Protein AF-A0A0Q8XI33-F1 (afdb_monomer_lite)

Secondary structure (DSSP, 8-state):
---HHHHHHHHHHHHHHHHHHHHHHHHHHHHHHHHHHH-HHHHHHHHHHHHHHHHHHHHHSSSSPPPHHHHHHHHHHHHHHS-HHHHHHHHHTS--

Foldseek 3Di:
DDDPVRVVVVVVVVVVVVVVVLVVVLVVQVVVLVVCVVPVVVLVVVLVVVLVVVVVCQVPPPVDGDDPVRVVVVLVSVCVSHDVVSNVSSVVPDDD

Radius of gyration: 16.91 Å; chains: 1; bounding box: 40×30×48 Å

pLDDT: mean 71.97, std 9.5, range [50.22, 92.0]

Sequence (96 aa):
MLTLAQTVEKLAETLMKTYVEIEALRTVVIGLSTVLHDTPELQAAFVDSMSGAIEGNLVHGLGSPMTEDMLKIRDQWLSKLMADPIWQKIQANKPA

Structure (mmCIF, N/CA/C/O backbone):
data_AF-A0A0Q8XI33-F1
#
_entry.id   AF-A0A0Q8XI33-F1
#
loop_
_atom_site.group_PDB
_atom_site.id
_atom_site.type_symbol
_atom_site.label_atom_id
_atom_site.label_alt_id
_atom_site.label_comp_id
_atom_site.label_asym_id
_atom_site.label_entity_id
_atom_site.label_seq_id
_atom_site.pdbx_PDB_ins_code
_atom_site.Cartn_x
_atom_site.Cartn_y
_atom_site.Cartn_z
_atom_site.occupancy
_atom_site.B_iso_or_equiv
_atom_site.auth_seq_id
_atom_site.auth_comp_id
_atom_site.auth_asym_id
_atom_site.auth_atom_id
_atom_site.pdbx_PDB_model_num
ATOM 1 N N . MET A 1 1 ? -25.680 10.607 21.862 1.00 64.06 1 MET A N 1
ATOM 2 C CA . MET A 1 1 ? -24.289 10.244 22.209 1.00 64.06 1 MET A CA 1
ATOM 3 C C . MET A 1 1 ? -24.167 8.738 22.129 1.00 64.06 1 MET A C 1
ATOM 5 O O . MET A 1 1 ? -25.070 8.064 22.608 1.00 64.06 1 MET A O 1
ATOM 9 N N . LEU A 1 2 ? -23.118 8.228 21.485 1.00 73.62 2 LEU A N 1
ATOM 10 C CA . LEU A 1 2 ? -22.803 6.799 21.512 1.00 73.62 2 LEU A CA 1
ATOM 11 C C . LEU A 1 2 ? -22.193 6.458 22.871 1.00 73.62 2 LEU A C 1
ATOM 13 O O . LEU A 1 2 ? -21.486 7.280 23.454 1.00 73.62 2 LEU A O 1
ATOM 17 N N . THR A 1 3 ? -22.449 5.255 23.372 1.00 92.00 3 THR A N 1
ATOM 18 C CA . THR A 1 3 ? -21.688 4.738 24.511 1.00 92.00 3 THR A CA 1
ATOM 19 C C . THR A 1 3 ? -20.242 4.464 24.089 1.00 92.00 3 THR A C 1
ATOM 21 O O . THR A 1 3 ? -19.929 4.362 22.897 1.00 92.00 3 THR A O 1
ATOM 24 N N . LEU A 1 4 ? -19.341 4.316 25.064 1.00 88.50 4 LEU A N 1
ATOM 25 C CA . LEU A 1 4 ? -17.961 3.912 24.786 1.00 88.50 4 LEU A CA 1
ATOM 26 C C . LEU A 1 4 ? -17.920 2.591 24.000 1.00 88.50 4 LEU A C 1
ATOM 28 O O . LEU A 1 4 ? -17.214 2.499 23.003 1.00 88.50 4 LEU A O 1
ATOM 32 N N . ALA A 1 5 ? -18.750 1.616 24.385 1.00 89.06 5 ALA A N 1
ATOM 33 C CA . ALA A 1 5 ? -18.866 0.336 23.687 1.00 89.06 5 ALA A CA 1
ATOM 34 C C . ALA A 1 5 ? -19.304 0.509 22.221 1.00 89.06 5 ALA A C 1
ATOM 36 O O . ALA A 1 5 ? -18.649 -0.010 21.324 1.00 89.06 5 ALA A O 1
ATOM 37 N N . GLN A 1 6 ? -20.336 1.321 21.964 1.00 89.44 6 GLN A N 1
ATOM 38 C CA . GLN A 1 6 ? -20.813 1.604 20.603 1.00 89.44 6 GLN A CA 1
ATOM 39 C C . GLN A 1 6 ? -19.790 2.379 19.760 1.00 89.44 6 GLN A C 1
ATOM 41 O O . GLN A 1 6 ? -19.765 2.264 18.536 1.00 89.44 6 GLN A O 1
ATOM 46 N N . THR A 1 7 ? -18.953 3.197 20.399 1.00 90.81 7 THR A N 1
ATOM 47 C CA . THR A 1 7 ? -17.871 3.923 19.722 1.00 90.81 7 THR A CA 1
ATOM 48 C C . THR A 1 7 ? -16.746 2.972 19.321 1.00 90.81 7 THR A C 1
ATOM 50 O O . THR A 1 7 ? -16.275 3.033 18.188 1.00 90.81 7 THR A O 1
ATOM 53 N N . VAL A 1 8 ? -16.354 2.061 20.217 1.00 91.44 8 VAL A N 1
ATOM 54 C CA . VAL A 1 8 ? -15.338 1.031 19.941 1.00 91.44 8 VAL A CA 1
ATOM 55 C C . VAL A 1 8 ? -15.805 0.085 18.836 1.00 91.44 8 VAL A C 1
ATOM 57 O O . VAL A 1 8 ? -15.035 -0.211 17.928 1.00 91.44 8 VAL A O 1
ATOM 60 N N . GLU A 1 9 ? -17.069 -0.335 18.863 1.00 90.44 9 GLU A N 1
ATOM 61 C CA . GLU A 1 9 ? -17.651 -1.210 17.840 1.00 90.44 9 GLU A CA 1
ATOM 62 C C . GLU A 1 9 ? -17.633 -0.555 16.451 1.00 90.44 9 GLU A C 1
ATOM 64 O O . GLU A 1 9 ? -17.112 -1.129 15.497 1.00 90.44 9 GLU A O 1
ATOM 69 N N . LYS A 1 10 ? -18.081 0.702 16.344 1.00 86.25 10 LYS A N 1
ATOM 70 C CA . LYS A 1 10 ? -18.022 1.451 15.077 1.00 86.25 10 LYS A CA 1
ATOM 71 C C . LYS A 1 10 ? -16.597 1.693 14.588 1.00 86.25 10 LYS A C 1
ATOM 73 O O . LYS A 1 10 ? -16.360 1.702 13.378 1.00 86.25 10 LYS A O 1
ATOM 78 N N . LEU A 1 11 ? -15.650 1.900 15.503 1.00 87.44 11 LEU A N 1
ATOM 79 C CA . LEU A 1 11 ? -14.241 2.032 15.145 1.00 87.44 11 LEU A CA 1
ATOM 80 C C . LEU A 1 11 ? -13.703 0.715 14.578 1.00 87.44 11 LEU A C 1
ATOM 82 O O . LEU A 1 11 ? -13.054 0.732 13.536 1.00 87.44 11 LEU A O 1
ATOM 86 N N . ALA A 1 12 ? -14.020 -0.417 15.210 1.00 86.06 12 ALA A N 1
ATOM 87 C CA . ALA A 1 12 ? -13.629 -1.738 14.729 1.00 86.06 12 ALA A CA 1
ATOM 88 C C . ALA A 1 12 ? -14.226 -2.043 13.344 1.00 86.06 12 ALA A C 1
ATOM 90 O O . ALA A 1 12 ? -13.506 -2.492 12.454 1.00 86.06 12 ALA A O 1
ATOM 91 N N . GLU A 1 13 ? -15.506 -1.730 13.122 1.00 87.88 13 GLU A N 1
ATOM 92 C CA . GLU A 1 13 ? -16.136 -1.864 11.802 1.00 87.88 13 GLU A CA 1
ATOM 93 C C . GLU A 1 13 ? -15.461 -0.991 10.742 1.00 87.88 13 GLU A C 1
ATOM 95 O O . GLU A 1 13 ? -15.237 -1.439 9.617 1.00 87.88 13 GLU A O 1
ATOM 100 N N . THR A 1 14 ? -15.135 0.256 11.089 1.00 83.25 14 THR A N 1
ATOM 101 C CA . THR A 1 14 ? -14.459 1.184 10.173 1.00 83.25 14 THR A CA 1
ATOM 102 C C . THR A 1 14 ? -13.072 0.661 9.817 1.00 83.25 14 THR A C 1
ATOM 104 O O . THR A 1 14 ? -12.731 0.602 8.640 1.00 83.25 14 THR A O 1
ATOM 107 N N . LEU A 1 15 ? -12.309 0.192 10.809 1.00 82.00 15 LEU A N 1
ATOM 108 C CA . LEU A 1 15 ? -10.996 -0.411 10.593 1.00 82.00 15 LEU A CA 1
ATOM 109 C C . LEU A 1 15 ? -11.075 -1.644 9.689 1.00 82.00 15 LEU A C 1
ATOM 111 O O . LEU A 1 15 ? -10.260 -1.772 8.778 1.00 82.00 15 LEU A O 1
ATOM 115 N N . MET A 1 16 ? -12.064 -2.519 9.888 1.00 80.88 16 MET A N 1
ATOM 116 C CA . MET A 1 16 ? -12.242 -3.693 9.027 1.00 80.88 16 MET A CA 1
ATOM 117 C C . MET A 1 16 ? -12.630 -3.319 7.597 1.00 80.88 16 MET A C 1
ATOM 119 O O . MET A 1 16 ? -12.121 -3.929 6.659 1.00 80.88 16 MET A O 1
ATOM 123 N N . LYS A 1 17 ? -13.485 -2.308 7.401 1.00 76.81 17 LYS A N 1
ATOM 124 C CA . LYS A 1 17 ? -13.829 -1.812 6.058 1.00 76.81 17 LYS A CA 1
ATOM 125 C C . LYS A 1 17 ? -12.603 -1.255 5.344 1.00 76.81 17 LYS A C 1
ATOM 127 O O . LYS A 1 17 ? -12.301 -1.693 4.238 1.00 76.81 17 LYS A O 1
ATOM 132 N N . THR A 1 18 ? -11.854 -0.380 6.011 1.00 76.94 18 THR A N 1
ATOM 133 C CA . THR A 1 18 ? -10.612 0.179 5.467 1.00 76.94 18 THR A CA 1
ATOM 134 C C . THR A 1 18 ? -9.589 -0.916 5.170 1.00 76.94 18 THR A C 1
ATOM 136 O O . THR A 1 18 ? -8.926 -0.871 4.139 1.00 76.94 18 THR A O 1
ATOM 139 N N . TYR A 1 19 ? -9.481 -1.938 6.023 1.00 76.12 19 TYR A N 1
ATOM 140 C CA . TYR A 1 19 ? -8.613 -3.086 5.768 1.00 76.12 19 TYR A CA 1
ATOM 141 C C . TYR A 1 19 ? -8.996 -3.824 4.476 1.00 76.12 19 TYR A C 1
ATOM 143 O O . TYR A 1 19 ? -8.134 -4.072 3.635 1.00 76.12 19 TYR A O 1
ATOM 151 N N . VAL A 1 20 ? -10.285 -4.118 4.275 1.00 68.25 20 VAL A N 1
ATOM 152 C CA . VAL A 1 20 ? -10.776 -4.782 3.054 1.00 68.25 20 VAL A CA 1
ATOM 153 C C . VAL A 1 20 ? -10.528 -3.925 1.807 1.00 68.25 20 VAL A C 1
ATOM 155 O O . VAL A 1 20 ? -10.109 -4.454 0.778 1.00 68.25 20 VAL A O 1
ATOM 158 N N . GLU A 1 21 ? -10.733 -2.609 1.888 1.00 73.00 21 GLU A N 1
ATOM 159 C CA . GLU A 1 21 ? -10.443 -1.674 0.790 1.00 73.00 21 GLU A CA 1
ATOM 160 C C . GLU A 1 21 ? -8.947 -1.658 0.432 1.00 73.00 21 GLU A C 1
ATOM 162 O O . GLU A 1 21 ? -8.588 -1.696 -0.747 1.00 73.00 21 GLU A O 1
ATOM 167 N N . ILE A 1 22 ? -8.066 -1.673 1.438 1.00 77.75 22 ILE A N 1
ATOM 168 C CA . ILE A 1 22 ? -6.611 -1.744 1.239 1.00 77.75 22 ILE A CA 1
ATOM 169 C C . ILE A 1 22 ? -6.202 -3.076 0.596 1.00 77.75 22 ILE A C 1
ATOM 171 O O . ILE A 1 22 ? -5.387 -3.076 -0.326 1.00 77.75 22 ILE A O 1
ATOM 175 N N . GLU A 1 23 ? -6.762 -4.209 1.025 1.00 71.75 23 GLU A N 1
ATOM 176 C CA . GLU A 1 23 ? -6.465 -5.518 0.418 1.00 71.75 23 GLU A CA 1
ATOM 177 C C . GLU A 1 23 ? -6.968 -5.615 -1.033 1.00 71.75 23 GLU A C 1
ATOM 179 O O . GLU A 1 23 ? -6.297 -6.191 -1.898 1.00 71.75 23 GLU A O 1
ATOM 184 N N . ALA A 1 24 ? -8.110 -4.999 -1.348 1.00 66.31 24 ALA A N 1
ATOM 185 C CA . ALA A 1 24 ? -8.586 -4.893 -2.725 1.00 66.31 24 ALA A CA 1
ATOM 186 C C . ALA A 1 24 ? -7.614 -4.069 -3.589 1.00 66.31 24 ALA A C 1
ATOM 188 O O . ALA A 1 24 ? -7.215 -4.516 -4.667 1.00 66.31 24 ALA A O 1
ATOM 189 N N . LEU A 1 25 ? -7.163 -2.910 -3.093 1.00 76.88 25 LEU A N 1
ATOM 190 C CA . LEU A 1 25 ? -6.148 -2.091 -3.768 1.00 76.88 25 LEU A CA 1
ATOM 191 C C . LEU A 1 25 ? -4.841 -2.862 -3.969 1.00 76.88 25 LEU A C 1
ATOM 193 O O . LEU A 1 25 ? -4.270 -2.832 -5.058 1.00 76.88 25 LEU A O 1
ATOM 197 N N . ARG A 1 26 ? -4.394 -3.606 -2.954 1.00 72.94 26 ARG A N 1
ATOM 198 C CA . ARG A 1 26 ? -3.211 -4.467 -3.040 1.00 72.94 26 ARG A CA 1
ATOM 199 C C . ARG A 1 26 ? -3.336 -5.490 -4.163 1.00 72.94 26 ARG A C 1
ATOM 201 O O . ARG A 1 26 ? -2.408 -5.654 -4.950 1.00 72.94 26 ARG A O 1
ATOM 208 N N . THR A 1 27 ? -4.485 -6.154 -4.253 1.00 69.62 27 THR A N 1
ATOM 209 C CA . THR A 1 27 ? -4.761 -7.162 -5.286 1.00 69.62 27 THR A CA 1
ATOM 210 C C . THR A 1 27 ? -4.667 -6.556 -6.686 1.00 69.62 27 THR A C 1
ATOM 212 O O . THR A 1 27 ? -4.047 -7.142 -7.574 1.00 69.62 27 THR A O 1
ATOM 215 N N . VAL A 1 28 ? -5.212 -5.349 -6.871 1.00 72.00 28 VAL A N 1
ATOM 216 C CA . VAL A 1 28 ? -5.115 -4.603 -8.134 1.00 72.00 28 VAL A CA 1
ATOM 217 C C . VAL A 1 28 ? -3.665 -4.239 -8.455 1.00 72.00 28 VAL A C 1
ATOM 219 O O . VAL A 1 28 ? -3.224 -4.466 -9.578 1.00 72.00 28 VAL A O 1
ATOM 222 N N . VAL A 1 29 ? -2.900 -3.726 -7.485 1.00 75.56 29 VAL A N 1
ATOM 223 C CA . VAL A 1 29 ? -1.484 -3.360 -7.681 1.00 75.56 29 VAL A CA 1
ATOM 224 C C . VAL A 1 29 ? -0.639 -4.574 -8.062 1.00 75.56 29 VAL A C 1
ATOM 226 O O . VAL A 1 29 ? 0.178 -4.480 -8.976 1.00 75.56 29 VAL A O 1
ATOM 229 N N . ILE A 1 30 ? -0.854 -5.722 -7.415 1.00 70.06 30 ILE A N 1
ATOM 230 C CA . ILE A 1 30 ? -0.163 -6.972 -7.758 1.00 70.06 30 ILE A CA 1
ATOM 231 C C . ILE A 1 30 ? -0.533 -7.408 -9.178 1.00 70.06 30 ILE A C 1
ATOM 233 O O . ILE A 1 30 ? 0.362 -7.676 -9.974 1.00 70.06 30 ILE A O 1
ATOM 237 N N . GLY A 1 31 ? -1.825 -7.417 -9.525 1.00 70.56 31 GLY A N 1
ATOM 238 C CA . GLY A 1 31 ? -2.282 -7.778 -10.870 1.00 70.56 31 GLY A CA 1
ATOM 239 C C . GLY A 1 31 ? -1.694 -6.873 -11.957 1.00 70.56 31 GLY A C 1
ATOM 240 O O . GLY A 1 31 ? -1.191 -7.366 -12.965 1.00 70.56 31 GLY A O 1
ATOM 241 N N . LEU A 1 32 ? -1.676 -5.557 -11.722 1.00 74.31 32 LEU A N 1
ATOM 242 C CA . LEU A 1 32 ? -1.018 -4.591 -12.602 1.00 74.31 32 LEU A CA 1
ATOM 243 C C . LEU A 1 32 ? 0.483 -4.872 -12.703 1.00 74.31 32 LEU A C 1
ATOM 245 O O . LEU A 1 32 ? 1.013 -4.928 -13.805 1.00 74.31 32 LEU A O 1
ATOM 249 N N . SER A 1 33 ? 1.167 -5.114 -11.582 1.00 71.44 33 SER A N 1
ATOM 250 C CA . SER A 1 33 ? 2.592 -5.459 -11.576 1.00 71.44 33 SER A CA 1
ATOM 251 C C . SER A 1 33 ? 2.890 -6.712 -12.400 1.00 71.44 33 SER A C 1
ATOM 253 O O . SER A 1 33 ? 3.906 -6.742 -13.090 1.00 71.44 33 SER A O 1
ATOM 255 N N . THR A 1 34 ? 2.036 -7.736 -12.339 1.00 70.81 34 THR A N 1
ATOM 256 C CA . THR A 1 34 ? 2.183 -8.960 -13.139 1.00 70.81 34 THR A CA 1
ATOM 257 C C . THR A 1 34 ? 2.018 -8.667 -14.628 1.00 70.81 34 THR A C 1
ATOM 259 O O . THR A 1 34 ? 2.889 -9.021 -15.411 1.00 70.81 34 THR A O 1
ATOM 262 N N . VAL A 1 35 ? 0.964 -7.950 -15.025 1.00 71.00 35 VAL A N 1
ATOM 263 C CA . VAL A 1 35 ? 0.718 -7.610 -16.441 1.00 71.00 35 VAL A CA 1
ATOM 264 C C . VAL A 1 35 ? 1.824 -6.712 -17.013 1.00 71.00 35 VAL A C 1
ATOM 266 O O . VAL A 1 35 ? 2.260 -6.891 -18.149 1.00 71.00 35 VAL A O 1
ATOM 269 N N . LEU A 1 36 ? 2.308 -5.754 -16.220 1.00 74.50 36 LEU A N 1
ATOM 270 C CA . LEU A 1 36 ? 3.375 -4.835 -16.620 1.00 74.50 36 LEU A CA 1
ATOM 271 C C . LEU A 1 36 ? 4.749 -5.509 -16.679 1.00 74.50 36 LEU A C 1
ATOM 273 O O . LEU A 1 36 ? 5.622 -5.021 -17.393 1.00 74.50 36 LEU A O 1
ATOM 277 N N . HIS A 1 37 ? 4.961 -6.612 -15.9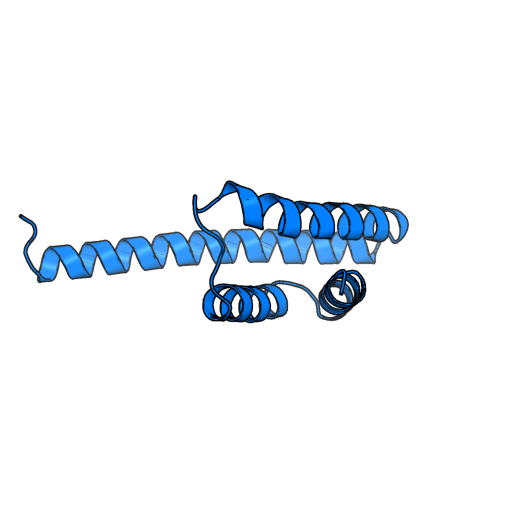53 1.00 69.75 37 HIS A N 1
ATOM 278 C CA . HIS A 1 37 ? 6.180 -7.414 -16.083 1.00 69.75 37 HIS A CA 1
ATOM 279 C C . HIS A 1 37 ? 6.307 -8.002 -17.493 1.00 69.75 37 HIS A C 1
ATOM 281 O O . HIS A 1 37 ? 7.386 -7.960 -18.081 1.00 69.75 37 HIS A O 1
ATOM 287 N N . ASP A 1 38 ? 5.188 -8.459 -18.052 1.00 74.75 38 ASP A N 1
ATOM 288 C CA . ASP A 1 38 ? 5.146 -9.091 -19.370 1.00 74.75 38 ASP A CA 1
ATOM 289 C C . ASP A 1 38 ? 5.129 -8.068 -20.522 1.00 74.75 38 ASP A C 1
ATOM 291 O O . ASP A 1 38 ? 5.332 -8.436 -21.678 1.00 74.75 38 ASP A O 1
ATOM 295 N N . THR A 1 39 ? 4.915 -6.775 -20.228 1.00 78.81 39 THR A N 1
ATOM 296 C CA . THR A 1 39 ? 4.850 -5.696 -21.233 1.00 78.81 39 THR A CA 1
ATOM 297 C C . THR A 1 39 ? 5.707 -4.478 -20.836 1.00 78.81 39 THR A C 1
ATOM 299 O O . THR A 1 39 ? 5.189 -3.505 -20.278 1.00 78.81 39 THR A O 1
ATOM 302 N N . PRO A 1 40 ? 7.019 -4.475 -21.157 1.00 71.94 40 PRO A N 1
ATOM 303 C CA . PRO A 1 40 ? 7.964 -3.434 -20.729 1.00 71.94 40 PRO A CA 1
ATOM 304 C C . PRO A 1 40 ? 7.596 -2.002 -21.151 1.00 71.94 40 PRO A C 1
ATOM 306 O O . PRO A 1 40 ? 7.861 -1.051 -20.417 1.00 71.94 40 PRO A O 1
ATOM 309 N N . GLU A 1 41 ? 6.962 -1.837 -22.313 1.00 75.06 41 GLU A N 1
ATOM 310 C CA . GLU A 1 41 ? 6.547 -0.531 -22.848 1.00 75.06 41 GLU A CA 1
ATOM 311 C C . GLU A 1 41 ? 5.460 0.127 -21.982 1.00 75.06 41 GLU A C 1
ATOM 313 O O . GLU A 1 41 ? 5.510 1.328 -21.712 1.00 75.06 41 GLU A O 1
ATOM 318 N N . LEU A 1 42 ? 4.515 -0.671 -21.472 1.00 74.25 42 LEU A N 1
ATOM 319 C CA . LEU A 1 42 ? 3.479 -0.197 -20.553 1.00 74.25 42 LEU A CA 1
ATOM 320 C C . LEU A 1 42 ? 4.046 0.078 -19.158 1.00 74.25 42 LEU A C 1
ATOM 322 O O . LEU A 1 42 ? 3.545 0.954 -18.454 1.00 74.25 42 LEU A O 1
ATOM 326 N N . GLN A 1 43 ? 5.108 -0.632 -18.762 1.00 74.25 43 GLN A N 1
ATOM 327 C CA . GLN A 1 43 ? 5.747 -0.446 -17.461 1.00 74.25 43 GLN A CA 1
ATOM 328 C C . GLN A 1 43 ? 6.300 0.975 -17.292 1.00 74.25 43 GLN A C 1
ATOM 330 O O . GLN A 1 43 ? 6.110 1.570 -16.233 1.00 74.25 43 GLN A O 1
ATOM 335 N N . ALA A 1 44 ? 6.959 1.529 -18.315 1.00 71.94 44 ALA A N 1
ATOM 336 C CA . ALA A 1 44 ? 7.528 2.877 -18.253 1.00 71.94 44 ALA A CA 1
ATOM 337 C C . ALA A 1 44 ? 6.437 3.955 -18.112 1.00 71.94 44 ALA A C 1
ATOM 339 O O . ALA A 1 44 ? 6.471 4.745 -17.172 1.00 71.94 44 ALA A O 1
ATOM 340 N N . ALA A 1 45 ? 5.414 3.917 -18.975 1.00 74.38 45 ALA A N 1
ATOM 341 C CA . ALA A 1 45 ? 4.295 4.862 -18.925 1.00 74.38 45 ALA A CA 1
ATOM 342 C C . ALA A 1 45 ? 3.517 4.787 -17.598 1.00 74.38 45 ALA A C 1
ATOM 344 O O . ALA A 1 45 ? 3.078 5.807 -17.061 1.00 74.38 45 ALA A O 1
ATOM 345 N N . PHE A 1 46 ? 3.367 3.582 -17.040 1.00 75.25 46 PHE A N 1
ATOM 346 C CA . PHE A 1 46 ? 2.727 3.381 -15.744 1.00 75.25 46 PHE A CA 1
ATOM 347 C C . PHE A 1 46 ? 3.546 3.970 -14.589 1.00 75.25 46 PHE A C 1
ATOM 349 O O . PHE A 1 46 ? 2.980 4.631 -13.719 1.00 75.25 46 PHE A O 1
ATOM 356 N N . VAL A 1 47 ? 4.868 3.765 -14.578 1.00 72.06 47 VAL A N 1
ATOM 357 C CA . VAL A 1 47 ? 5.757 4.333 -13.548 1.00 72.06 47 VAL A CA 1
ATOM 358 C C . VAL A 1 47 ? 5.717 5.862 -13.569 1.00 72.06 47 VAL A C 1
ATOM 360 O O . VAL A 1 47 ? 5.585 6.471 -12.504 1.00 72.06 47 VAL A O 1
ATOM 363 N N . ASP A 1 48 ? 5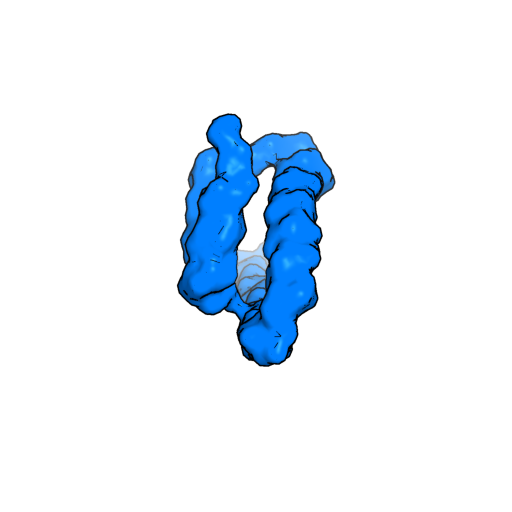.755 6.480 -14.750 1.00 69.69 48 ASP A N 1
ATOM 364 C CA . ASP A 1 48 ? 5.692 7.940 -14.889 1.00 69.69 48 ASP A CA 1
ATOM 365 C C . ASP A 1 48 ? 4.340 8.497 -14.417 1.00 69.69 48 ASP A C 1
ATOM 367 O O . ASP A 1 48 ? 4.291 9.437 -13.619 1.00 69.69 48 ASP A O 1
ATOM 371 N N . SER A 1 49 ? 3.229 7.865 -14.819 1.00 72.62 49 SER A N 1
ATOM 372 C CA . SER A 1 49 ? 1.885 8.261 -14.376 1.00 72.62 49 SER A CA 1
ATOM 373 C C . SER A 1 49 ? 1.693 8.104 -12.864 1.00 72.62 49 SER A C 1
ATOM 375 O O . SER A 1 49 ? 1.043 8.943 -12.239 1.00 72.62 49 SER A O 1
ATOM 377 N N . MET A 1 50 ? 2.224 7.034 -12.266 1.00 70.19 50 MET A N 1
ATOM 378 C CA . MET A 1 50 ? 2.113 6.780 -10.827 1.00 70.19 50 MET A CA 1
ATOM 379 C C . MET A 1 50 ? 2.950 7.761 -10.010 1.00 70.19 50 MET A C 1
ATOM 381 O O . MET A 1 50 ? 2.479 8.241 -8.980 1.00 70.19 50 MET A O 1
ATOM 385 N N . SER A 1 51 ? 4.157 8.086 -10.476 1.00 65.25 51 SER A N 1
ATOM 386 C CA . SER A 1 51 ? 5.029 9.067 -9.819 1.00 65.25 51 SER A CA 1
ATOM 387 C C . SER A 1 51 ? 4.338 10.436 -9.760 1.00 65.25 51 SER A C 1
ATOM 389 O O . SER A 1 51 ? 4.181 10.996 -8.675 1.00 65.25 51 SER A O 1
ATOM 391 N N . GLY A 1 52 ? 3.771 10.895 -10.885 1.00 63.06 52 GLY A N 1
ATOM 392 C CA . GLY A 1 52 ? 3.012 12.150 -10.936 1.00 63.06 52 GLY A CA 1
ATOM 393 C C . GLY A 1 52 ? 1.720 12.143 -10.105 1.00 63.06 52 GLY A C 1
ATOM 394 O O . GLY A 1 52 ? 1.376 13.148 -9.485 1.00 63.06 52 GLY A O 1
ATOM 395 N N . ALA A 1 53 ? 1.000 11.018 -10.033 1.00 66.62 53 ALA A N 1
ATOM 396 C CA . ALA A 1 53 ? -0.228 10.914 -9.236 1.00 66.62 53 ALA A CA 1
ATOM 397 C C . ALA A 1 53 ? 0.034 10.875 -7.718 1.00 66.62 53 ALA A C 1
ATOM 399 O O . ALA A 1 53 ? -0.737 11.454 -6.947 1.00 66.62 53 ALA A O 1
ATOM 400 N N . ILE A 1 54 ? 1.115 10.218 -7.274 1.00 64.31 54 ILE A N 1
ATOM 401 C CA . ILE A 1 54 ? 1.539 10.218 -5.863 1.00 64.31 54 ILE A CA 1
ATOM 402 C C . ILE A 1 54 ? 1.870 11.647 -5.415 1.00 64.31 54 ILE A C 1
ATOM 404 O O . ILE A 1 54 ? 1.499 12.041 -4.309 1.00 64.31 54 ILE A O 1
ATOM 408 N N . GLU A 1 55 ? 2.511 12.432 -6.278 1.00 60.19 55 GLU A N 1
ATOM 409 C CA . GLU A 1 55 ? 2.843 13.837 -6.025 1.00 60.19 55 GLU A CA 1
ATOM 410 C C . GLU A 1 55 ? 1.615 14.758 -6.097 1.00 60.19 55 GLU A C 1
ATOM 412 O O . GLU A 1 55 ? 1.416 15.593 -5.217 1.00 60.19 55 GLU A O 1
ATOM 417 N N . GLY A 1 56 ? 0.733 14.583 -7.085 1.00 57.12 56 GLY A N 1
ATOM 418 C CA . GLY A 1 56 ? -0.478 15.402 -7.228 1.00 57.12 56 GLY A CA 1
ATOM 419 C C . GLY A 1 56 ? -1.471 15.229 -6.072 1.00 57.12 56 GLY A C 1
ATOM 420 O O . GLY A 1 56 ? -2.062 16.200 -5.593 1.00 57.12 56 GLY A O 1
ATOM 421 N N . ASN A 1 57 ? -1.608 14.006 -5.552 1.00 56.44 57 ASN A N 1
ATOM 422 C CA . ASN A 1 57 ? -2.492 13.720 -4.420 1.00 56.44 57 ASN A CA 1
ATOM 423 C C . ASN A 1 57 ? -1.954 14.243 -3.076 1.00 56.44 57 ASN A C 1
ATOM 425 O O . ASN A 1 57 ? -2.737 14.417 -2.139 1.00 56.44 57 ASN A O 1
ATOM 429 N N . LEU A 1 58 ? -0.651 14.547 -2.975 1.00 53.19 58 LEU A N 1
ATOM 430 C CA . LEU A 1 58 ? -0.050 15.147 -1.776 1.00 53.19 58 LEU A CA 1
ATOM 431 C C . LEU A 1 58 ? -0.523 16.581 -1.525 1.00 53.19 58 LEU A C 1
ATOM 433 O O . LEU A 1 58 ? -0.588 17.006 -0.373 1.00 53.19 58 LEU A O 1
ATOM 437 N N . VAL A 1 59 ? -0.867 17.313 -2.584 1.00 51.53 59 VAL A N 1
ATOM 438 C CA . VAL A 1 59 ? -1.225 18.736 -2.499 1.00 51.53 59 VAL A CA 1
ATOM 439 C C . VAL A 1 59 ? -2.735 18.940 -2.316 1.00 51.53 59 VAL A C 1
ATOM 441 O O . VAL A 1 59 ? -3.150 19.924 -1.707 1.00 51.53 59 VAL A O 1
ATOM 444 N N . HIS A 1 60 ? -3.573 18.002 -2.778 1.00 50.22 60 HIS A N 1
ATOM 445 C CA . HIS A 1 60 ? -5.023 18.219 -2.873 1.00 50.22 60 HIS A CA 1
ATOM 446 C C . HIS A 1 60 ? -5.906 17.472 -1.858 1.00 50.22 60 HIS A C 1
ATOM 448 O O . HIS A 1 60 ? -7.062 17.856 -1.693 1.00 50.22 60 HIS A O 1
ATOM 454 N N . GLY A 1 61 ? -5.409 16.449 -1.154 1.00 51.56 61 GLY A N 1
ATOM 455 C CA . GLY A 1 61 ? -6.277 15.561 -0.361 1.00 51.56 61 GLY A CA 1
ATOM 456 C C . GLY A 1 61 ? -6.626 16.012 1.065 1.00 51.56 61 GLY A C 1
ATOM 457 O O . GLY A 1 61 ? -7.686 15.650 1.568 1.00 51.56 61 GLY A O 1
ATOM 458 N N . LEU A 1 62 ? -5.756 16.772 1.742 1.00 51.00 62 LEU A N 1
ATOM 459 C CA . LEU A 1 62 ? -5.857 16.978 3.202 1.00 51.00 62 LEU A CA 1
ATOM 460 C C . LEU A 1 62 ? -6.082 18.429 3.643 1.00 51.00 62 LEU A C 1
ATOM 462 O O . LEU A 1 62 ? -6.229 18.682 4.836 1.00 51.00 62 LEU A O 1
ATOM 466 N N . GLY A 1 63 ? -6.086 19.395 2.717 1.00 51.88 63 GLY A N 1
ATOM 467 C CA . GLY A 1 63 ? -6.180 20.826 3.051 1.00 51.88 63 GLY A CA 1
ATOM 468 C C . GLY A 1 63 ? -5.011 21.361 3.896 1.00 51.88 63 GLY A C 1
ATOM 469 O O . GLY A 1 63 ? -5.017 22.526 4.281 1.00 51.88 63 GLY A O 1
ATOM 470 N N . SER A 1 64 ? -4.014 20.518 4.176 1.00 55.28 64 SER A N 1
ATOM 471 C CA . SER A 1 64 ? -2.795 20.812 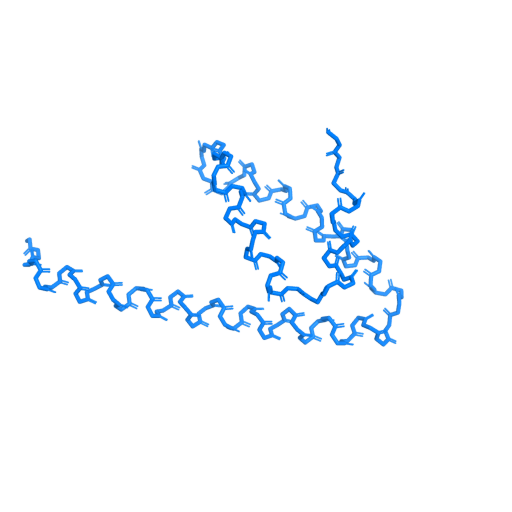4.920 1.00 55.28 64 SER A CA 1
ATOM 472 C C . SER A 1 64 ? -1.686 19.865 4.436 1.00 55.28 64 SER A C 1
ATOM 474 O O . SER A 1 64 ? -2.001 18.730 4.056 1.00 55.28 64 SER A O 1
ATOM 476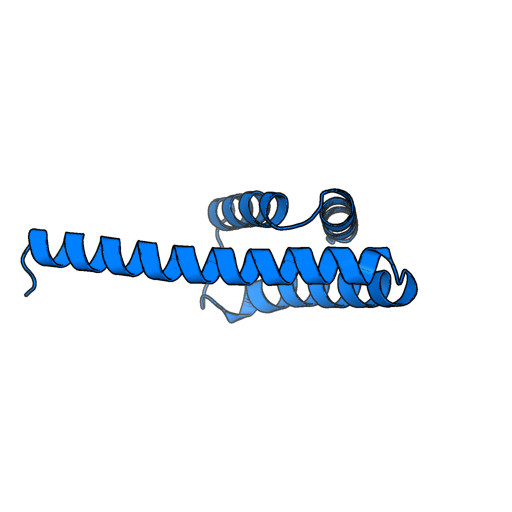 N N . PRO A 1 65 ? -0.408 20.286 4.429 1.00 60.72 65 PRO A N 1
ATOM 477 C CA . PRO A 1 65 ? 0.701 19.412 4.056 1.00 60.72 65 PRO A CA 1
ATOM 478 C C . PRO A 1 65 ? 0.745 18.165 4.950 1.00 60.72 65 PRO A C 1
ATOM 480 O O . PRO A 1 65 ? 0.552 18.261 6.164 1.00 60.72 65 PRO A O 1
ATOM 483 N N . MET A 1 66 ? 1.020 16.993 4.368 1.00 67.75 66 MET A N 1
ATOM 484 C CA . MET A 1 66 ? 1.307 15.789 5.158 1.00 67.75 66 MET A CA 1
ATOM 485 C C . MET A 1 66 ? 2.540 16.024 6.035 1.00 67.75 66 MET A C 1
ATOM 487 O O . MET A 1 66 ? 3.539 16.572 5.572 1.00 67.75 66 MET A O 1
ATOM 491 N N . THR A 1 67 ? 2.489 15.582 7.292 1.00 76.38 67 THR A N 1
ATOM 492 C CA . THR A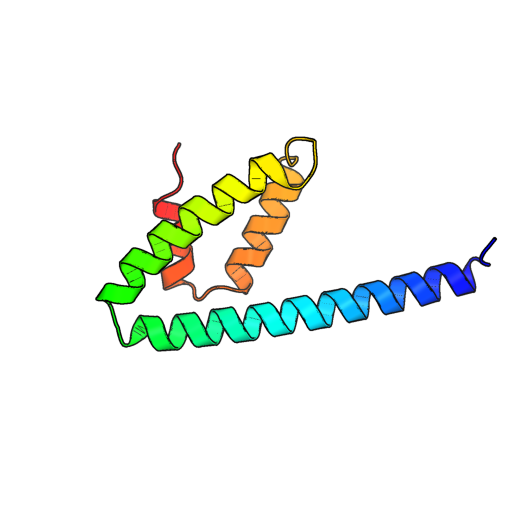 1 67 ? 3.664 15.613 8.171 1.00 76.38 67 THR A CA 1
ATOM 493 C C . THR A 1 67 ? 4.701 14.580 7.723 1.00 76.38 67 THR A C 1
ATOM 495 O O . THR A 1 67 ? 4.364 13.597 7.058 1.00 76.38 67 THR A O 1
ATOM 498 N N . GLU A 1 68 ? 5.963 14.754 8.121 1.00 74.44 68 GLU A N 1
ATOM 499 C CA . GLU A 1 68 ? 7.030 13.786 7.821 1.00 74.44 68 GLU A CA 1
ATOM 500 C C . GLU A 1 68 ? 6.683 12.363 8.288 1.00 74.44 68 GLU A C 1
ATOM 502 O O . GLU A 1 68 ? 6.934 11.392 7.573 1.00 74.44 68 GLU A O 1
ATOM 507 N N . ASP A 1 69 ? 6.019 12.230 9.437 1.00 75.50 69 ASP A N 1
ATOM 508 C CA . ASP A 1 69 ? 5.562 10.935 9.947 1.00 75.50 69 ASP A CA 1
ATOM 509 C C . ASP A 1 69 ? 4.498 10.294 9.048 1.00 75.50 69 ASP A C 1
ATOM 511 O O . ASP A 1 69 ? 4.552 9.091 8.782 1.00 75.50 69 ASP A O 1
ATOM 515 N N . MET A 1 70 ? 3.554 11.083 8.522 1.00 69.31 70 MET A N 1
ATOM 516 C CA . MET A 1 70 ? 2.542 10.591 7.578 1.00 69.31 70 MET A CA 1
ATOM 517 C C . MET A 1 70 ? 3.184 10.138 6.263 1.00 69.31 70 MET A C 1
ATOM 519 O O . MET A 1 70 ? 2.823 9.086 5.731 1.00 69.31 70 MET A O 1
ATOM 523 N N . LEU A 1 71 ? 4.176 10.886 5.770 1.00 72.81 71 LEU A N 1
ATOM 524 C CA . LEU A 1 71 ? 4.948 10.524 4.578 1.00 72.81 71 LEU A CA 1
ATOM 525 C C . LEU A 1 71 ? 5.736 9.227 4.791 1.00 72.81 71 LEU A C 1
ATOM 527 O O . LEU A 1 71 ? 5.741 8.355 3.919 1.00 72.81 71 LEU A O 1
ATOM 531 N N . LYS A 1 72 ? 6.344 9.057 5.968 1.00 75.44 72 LYS A N 1
ATOM 532 C CA . LYS A 1 72 ? 7.075 7.842 6.341 1.00 75.44 72 LYS A CA 1
ATOM 533 C C . LYS A 1 72 ? 6.156 6.625 6.427 1.00 75.44 72 LYS A C 1
ATOM 535 O O . LYS A 1 72 ? 6.500 5.568 5.902 1.00 75.44 72 LYS A O 1
ATOM 540 N N . ILE A 1 73 ? 4.984 6.768 7.050 1.00 74.62 73 ILE A N 1
ATOM 541 C CA . ILE A 1 73 ? 3.979 5.697 7.133 1.00 74.62 73 ILE A CA 1
ATOM 542 C C . ILE A 1 73 ? 3.504 5.313 5.730 1.00 74.62 73 ILE A C 1
ATOM 544 O O . ILE A 1 73 ? 3.454 4.126 5.409 1.00 74.62 73 ILE A O 1
ATOM 548 N N . ARG A 1 74 ? 3.214 6.294 4.870 1.00 74.12 74 ARG A N 1
ATOM 549 C CA . ARG A 1 74 ? 2.844 6.051 3.472 1.00 74.12 74 ARG A CA 1
ATOM 550 C C . ARG A 1 74 ? 3.926 5.261 2.739 1.00 74.12 74 ARG A C 1
ATOM 552 O O . ARG A 1 74 ? 3.608 4.253 2.121 1.00 74.12 74 ARG A O 1
ATOM 559 N N . ASP A 1 75 ? 5.184 5.687 2.814 1.00 74.75 75 ASP A N 1
ATOM 560 C CA . ASP A 1 75 ? 6.280 5.026 2.095 1.00 74.75 75 ASP A CA 1
ATOM 561 C C . ASP A 1 75 ? 6.514 3.590 2.596 1.00 74.75 75 ASP A C 1
ATOM 563 O O . ASP A 1 75 ? 6.767 2.695 1.792 1.00 74.75 75 ASP A O 1
ATOM 567 N N . GLN A 1 76 ? 6.344 3.339 3.900 1.00 78.38 76 GLN A N 1
ATOM 568 C CA . GLN A 1 76 ? 6.356 1.985 4.472 1.00 78.38 76 GLN A CA 1
ATOM 569 C C . GLN A 1 76 ? 5.184 1.116 4.006 1.00 78.38 76 GLN A C 1
ATOM 571 O O . GLN A 1 76 ? 5.298 -0.108 3.985 1.00 78.38 76 GLN A O 1
ATOM 576 N N . TRP A 1 77 ? 4.036 1.719 3.703 1.00 74.94 77 TRP A N 1
ATOM 577 C CA . TRP A 1 77 ? 2.881 1.004 3.170 1.00 74.94 77 TRP A CA 1
ATOM 578 C C . TRP A 1 77 ? 3.038 0.722 1.680 1.00 74.94 77 TRP A C 1
ATOM 580 O O . TRP A 1 77 ? 2.844 -0.414 1.258 1.00 74.94 77 TRP A O 1
ATOM 590 N N . LEU A 1 78 ? 3.450 1.713 0.892 1.00 72.44 78 LEU A N 1
ATOM 591 C CA . LEU A 1 78 ? 3.670 1.555 -0.545 1.00 72.44 78 LEU A CA 1
ATOM 592 C C . LEU A 1 78 ? 4.731 0.489 -0.844 1.00 72.44 78 LEU A C 1
ATOM 594 O O . LEU A 1 78 ? 4.510 -0.339 -1.727 1.00 72.44 78 LEU A O 1
ATOM 598 N N . SER A 1 79 ? 5.810 0.427 -0.056 1.00 75.12 79 SER A N 1
ATOM 599 C CA . SER A 1 79 ? 6.839 -0.611 -0.207 1.00 75.12 79 SER A CA 1
ATOM 600 C C . SER A 1 79 ? 6.330 -2.034 0.051 1.00 75.12 79 SER A C 1
ATOM 602 O O . SER A 1 79 ? 6.887 -2.981 -0.486 1.00 75.12 79 SER A O 1
ATOM 604 N N . LYS A 1 80 ? 5.269 -2.206 0.851 1.00 72.62 80 LYS A N 1
ATOM 605 C CA . LYS A 1 80 ? 4.643 -3.518 1.109 1.00 72.62 80 LYS A CA 1
ATOM 606 C C . LYS A 1 80 ? 3.617 -3.912 0.047 1.00 72.62 80 LYS A C 1
ATOM 608 O O . LYS A 1 80 ? 3.269 -5.088 -0.063 1.00 72.62 80 LYS A O 1
ATOM 613 N N . LEU A 1 81 ? 3.066 -2.926 -0.658 1.00 67.94 81 LEU A N 1
ATOM 614 C CA . LEU A 1 81 ? 1.988 -3.110 -1.630 1.00 67.94 81 LEU A CA 1
ATOM 615 C C . LEU A 1 81 ? 2.515 -3.316 -3.051 1.00 67.94 81 LEU A C 1
ATOM 617 O O . LEU A 1 81 ? 1.867 -3.994 -3.844 1.00 67.94 81 LEU A O 1
ATOM 621 N N . MET A 1 82 ? 3.674 -2.745 -3.372 1.00 67.44 82 MET A N 1
ATOM 622 C CA . MET A 1 82 ? 4.303 -2.842 -4.686 1.00 67.44 82 MET A CA 1
ATOM 623 C C . MET A 1 82 ? 5.379 -3.927 -4.705 1.00 67.44 82 MET A C 1
ATOM 625 O O . MET A 1 82 ? 6.050 -4.163 -3.707 1.00 67.44 82 MET A O 1
ATOM 629 N N . ALA A 1 83 ? 5.578 -4.567 -5.860 1.00 69.00 83 ALA A N 1
ATOM 630 C CA . ALA A 1 83 ? 6.726 -5.445 -6.050 1.00 69.00 83 ALA A CA 1
ATOM 631 C C . ALA A 1 83 ? 8.035 -4.637 -5.963 1.00 69.00 83 ALA A C 1
ATOM 633 O O . ALA A 1 83 ? 8.125 -3.546 -6.538 1.00 69.00 83 ALA A O 1
ATOM 634 N N . ASP A 1 84 ? 9.059 -5.200 -5.311 1.00 71.06 84 ASP A N 1
ATOM 635 C CA . ASP A 1 84 ? 10.349 -4.533 -5.067 1.00 71.06 84 ASP A CA 1
ATOM 636 C C . ASP A 1 84 ? 10.951 -3.840 -6.308 1.00 71.06 84 ASP A C 1
ATOM 638 O O . ASP A 1 84 ? 11.375 -2.686 -6.189 1.00 71.06 84 ASP A O 1
ATOM 642 N N . PRO A 1 85 ? 10.943 -4.442 -7.520 1.00 68.69 85 PRO A N 1
ATOM 643 C CA . PRO A 1 85 ? 11.521 -3.801 -8.702 1.00 68.69 85 PRO A CA 1
ATOM 644 C C . PRO A 1 85 ? 10.777 -2.535 -9.146 1.00 68.69 85 PRO A C 1
ATOM 646 O O . PRO A 1 85 ? 11.389 -1.623 -9.696 1.00 68.69 85 PRO A O 1
ATOM 649 N N . ILE A 1 86 ? 9.460 -2.469 -8.933 1.00 68.12 86 ILE A N 1
ATOM 650 C CA . ILE A 1 86 ? 8.646 -1.293 -9.278 1.00 68.12 86 ILE A CA 1
ATOM 651 C C . ILE A 1 86 ? 8.849 -0.207 -8.225 1.00 68.12 86 ILE A C 1
ATOM 653 O O . ILE A 1 86 ? 9.035 0.961 -8.568 1.00 68.12 86 ILE A O 1
ATOM 657 N N . TRP A 1 87 ? 8.878 -0.594 -6.949 1.00 75.44 87 TRP A N 1
ATOM 658 C CA . TRP A 1 87 ? 9.093 0.341 -5.851 1.00 75.44 87 TRP A CA 1
ATOM 659 C C . TRP A 1 87 ? 10.450 1.051 -5.948 1.00 75.44 87 TRP A C 1
ATOM 661 O O . TRP A 1 87 ? 10.515 2.272 -5.805 1.00 75.44 87 TRP A O 1
ATOM 671 N N . GLN A 1 88 ? 11.520 0.323 -6.280 1.00 77.12 88 GLN A N 1
ATOM 672 C CA . GLN A 1 88 ? 12.845 0.916 -6.492 1.00 77.12 88 GLN A CA 1
ATOM 673 C C . GLN A 1 88 ? 12.856 1.945 -7.634 1.00 77.12 88 GLN A C 1
ATOM 675 O O . GLN A 1 88 ? 13.467 3.003 -7.489 1.00 77.12 88 GLN A O 1
ATOM 680 N N . LYS A 1 89 ? 12.149 1.676 -8.742 1.00 74.19 89 LYS A N 1
ATOM 681 C CA . LYS A 1 89 ? 12.036 2.622 -9.868 1.00 74.19 89 LYS A CA 1
ATOM 682 C C . LYS A 1 89 ? 11.302 3.904 -9.469 1.00 74.19 89 LYS A C 1
ATOM 684 O O . LYS A 1 89 ? 11.745 4.989 -9.825 1.00 74.19 89 LYS A O 1
ATOM 689 N N . ILE A 1 90 ? 10.227 3.791 -8.687 1.00 69.81 90 ILE A N 1
ATOM 690 C CA . ILE A 1 90 ? 9.482 4.95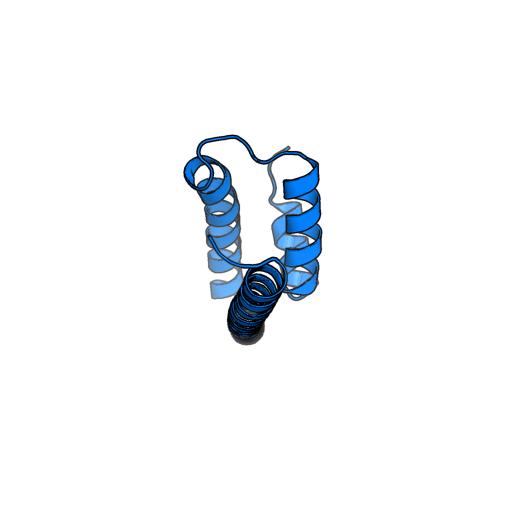4 -8.179 1.00 69.81 90 ILE A CA 1
ATOM 691 C C . ILE A 1 90 ? 10.351 5.791 -7.234 1.00 69.81 90 ILE A C 1
ATOM 693 O O . ILE A 1 90 ? 10.349 7.014 -7.324 1.00 69.81 90 ILE A O 1
ATOM 697 N N . GLN A 1 91 ? 11.125 5.159 -6.346 1.00 74.38 91 GLN A N 1
ATOM 698 C CA . GLN A 1 91 ? 12.027 5.890 -5.450 1.00 74.38 91 GLN A CA 1
ATOM 699 C C . GLN A 1 91 ? 13.148 6.616 -6.200 1.00 74.38 91 GLN A C 1
ATOM 701 O O . GLN A 1 91 ? 13.490 7.734 -5.825 1.00 74.38 91 GLN A O 1
ATOM 706 N N . ALA A 1 92 ? 13.693 6.007 -7.255 1.00 75.56 92 ALA A N 1
ATOM 707 C CA . ALA A 1 92 ? 14.746 6.605 -8.073 1.00 75.56 92 ALA A CA 1
ATOM 708 C C . ALA A 1 92 ? 14.273 7.835 -8.871 1.00 75.56 92 ALA A C 1
ATOM 710 O O . ALA A 1 92 ? 15.092 8.686 -9.205 1.00 75.56 92 ALA A O 1
ATOM 711 N N . ASN A 1 93 ? 12.969 7.935 -9.145 1.00 66.25 93 ASN A N 1
ATOM 712 C CA . ASN A 1 93 ? 12.367 9.036 -9.897 1.00 66.25 93 ASN A CA 1
ATOM 713 C C . ASN A 1 93 ? 11.820 10.169 -9.011 1.00 66.25 93 ASN A C 1
ATOM 715 O O . ASN A 1 93 ? 11.268 11.129 -9.545 1.00 66.25 93 ASN A O 1
ATOM 719 N N . LYS A 1 94 ? 11.966 10.092 -7.679 1.00 64.06 94 LYS A N 1
ATOM 720 C CA . LYS A 1 94 ? 11.581 11.199 -6.791 1.00 64.06 94 LYS A CA 1
ATOM 721 C C . LYS A 1 94 ? 12.537 12.389 -6.993 1.00 64.06 94 LYS A C 1
ATOM 723 O O . LYS A 1 94 ? 13.751 12.189 -6.911 1.00 64.06 94 LYS A O 1
ATOM 728 N N . PRO A 1 95 ? 12.039 13.617 -7.219 1.00 54.62 95 PRO A N 1
ATOM 729 C CA . PRO A 1 95 ? 12.885 14.806 -7.224 1.00 54.62 95 PRO A CA 1
ATOM 730 C C . PRO A 1 95 ? 13.495 15.054 -5.832 1.00 54.62 95 PRO A C 1
ATOM 732 O O . PRO A 1 95 ? 12.911 14.673 -4.815 1.00 54.62 95 PRO A O 1
ATOM 735 N N . ALA A 1 96 ? 14.692 15.650 -5.821 1.00 54.16 96 ALA A N 1
ATOM 736 C CA . ALA A 1 96 ? 15.448 15.997 -4.614 1.00 54.16 96 ALA A CA 1
ATOM 737 C C . ALA A 1 96 ? 14.788 17.111 -3.790 1.00 54.16 96 ALA A C 1
ATOM 739 O O . ALA A 1 96 ? 14.176 18.016 -4.404 1.00 54.16 96 ALA A O 1
#